Protein AF-A0A6V8DS64-F1 (afdb_monomer)

Secondary structure (DSSP, 8-state):
-TTTTTTTTSS-TTTS-HHHHHHHHHHHHHHHH-----GGGHHHHHHHHHHHHHHHHH-TT--HHHHHHHHHHHHHHH---

Structure (mmCIF, N/CA/C/O backbone):
data_AF-A0A6V8DS64-F1
#
_entry.id   AF-A0A6V8DS64-F1
#
loop_
_atom_site.group_PDB
_atom_site.id
_atom_site.type_symbol
_atom_site.label_atom_id
_atom_site.label_alt_id
_atom_site.label_comp_id
_atom_site.label_asym_id
_atom_site.label_entity_id
_atom_site.label_seq_id
_atom_site.pdbx_PDB_ins_code
_atom_site.Cartn_x
_atom_site.Cartn_y
_atom_site.Cartn_z
_atom_site.occupancy
_atom_site.B_iso_or_equiv
_atom_site.auth_seq_id
_atom_site.auth_comp_id
_atom_site.auth_asym_id
_atom_site.auth_atom_id
_atom_site.pdbx_PDB_model_num
ATOM 1 N N . MET A 1 1 ? 9.556 -13.530 -2.424 1.00 58.38 1 MET A N 1
ATOM 2 C CA . MET A 1 1 ? 8.218 -12.975 -2.746 1.00 58.38 1 MET A CA 1
ATOM 3 C C . MET A 1 1 ? 7.206 -13.225 -1.636 1.00 58.38 1 MET A C 1
ATOM 5 O O . MET A 1 1 ? 6.533 -12.281 -1.253 1.00 58.38 1 MET A O 1
ATOM 9 N N . THR A 1 2 ? 7.129 -14.440 -1.082 1.00 60.19 2 THR A N 1
ATOM 10 C CA . THR A 1 2 ? 6.160 -14.818 -0.035 1.00 60.19 2 THR A CA 1
ATOM 11 C C . THR A 1 2 ? 6.257 -13.980 1.243 1.00 60.19 2 THR A C 1
ATOM 13 O O . THR A 1 2 ? 5.235 -13.714 1.856 1.00 60.19 2 THR A O 1
ATOM 16 N N . GLU A 1 3 ? 7.450 -13.497 1.605 1.00 76.19 3 GLU A N 1
ATOM 17 C CA . GLU A 1 3 ? 7.653 -12.679 2.812 1.00 76.19 3 GLU A CA 1
ATOM 18 C C . GLU A 1 3 ? 7.046 -11.269 2.744 1.00 76.19 3 GLU A C 1
ATOM 20 O O . GLU A 1 3 ? 6.677 -10.718 3.778 1.00 76.19 3 GLU A O 1
ATOM 25 N N . ILE A 1 4 ? 6.935 -10.671 1.549 1.00 81.06 4 ILE A N 1
ATOM 26 C CA . ILE A 1 4 ? 6.468 -9.278 1.392 1.00 81.06 4 ILE A CA 1
ATOM 27 C C . ILE A 1 4 ? 4.990 -9.156 1.778 1.00 81.06 4 ILE A C 1
ATOM 29 O O . ILE A 1 4 ? 4.585 -8.155 2.363 1.00 81.06 4 ILE A O 1
ATOM 33 N N . TYR A 1 5 ? 4.204 -10.188 1.470 1.00 81.56 5 TYR A N 1
ATOM 34 C CA . TYR A 1 5 ? 2.761 -10.225 1.702 1.00 81.56 5 TYR A CA 1
ATOM 35 C C . TYR A 1 5 ? 2.364 -11.118 2.883 1.00 81.56 5 TYR A C 1
ATOM 37 O O . TYR A 1 5 ? 1.192 -11.468 3.022 1.00 81.56 5 TYR A O 1
ATOM 45 N N . THR A 1 6 ? 3.310 -11.512 3.741 1.00 81.69 6 THR A N 1
ATOM 46 C CA . THR A 1 6 ? 2.983 -12.271 4.954 1.00 81.69 6 THR A CA 1
ATOM 47 C C . THR A 1 6 ? 2.008 -11.467 5.817 1.00 81.69 6 THR A C 1
ATOM 49 O O . THR A 1 6 ? 2.284 -10.322 6.179 1.00 81.69 6 THR A O 1
ATOM 52 N N . ASP A 1 7 ? 0.864 -12.078 6.137 1.00 76.25 7 ASP A N 1
ATOM 53 C CA . ASP A 1 7 ? -0.261 -11.470 6.867 1.00 76.25 7 ASP A CA 1
ATOM 54 C C . ASP A 1 7 ? -0.877 -10.221 6.216 1.00 76.25 7 ASP A C 1
ATOM 56 O O . ASP A 1 7 ? -1.572 -9.455 6.889 1.00 76.25 7 ASP A O 1
ATOM 60 N N . PHE A 1 8 ? -0.667 -10.028 4.911 1.00 73.12 8 PHE A N 1
ATOM 61 C CA . PHE A 1 8 ? -1.367 -8.995 4.156 1.00 73.12 8 PHE A CA 1
ATOM 62 C C . PHE A 1 8 ? -2.885 -9.141 4.352 1.00 73.12 8 PHE A C 1
ATOM 64 O O . PHE A 1 8 ? -3.401 -10.257 4.422 1.00 73.12 8 PHE A O 1
ATOM 71 N N . GLU A 1 9 ? -3.585 -8.011 4.484 1.00 76.00 9 GLU A N 1
ATOM 72 C CA . GLU A 1 9 ? -5.036 -7.906 4.753 1.00 76.00 9 GLU A CA 1
ATOM 73 C C . GLU A 1 9 ? -5.508 -8.307 6.159 1.00 76.00 9 GLU A C 1
ATOM 75 O O . GLU A 1 9 ? -6.679 -8.104 6.485 1.00 76.00 9 GLU A O 1
ATOM 80 N N . LYS A 1 10 ? -4.629 -8.850 7.009 1.00 81.81 10 LYS A N 1
ATOM 81 C CA . LYS A 1 10 ? -5.002 -9.339 8.348 1.00 81.81 10 LYS A CA 1
ATOM 82 C C . LYS A 1 10 ? -4.661 -8.376 9.482 1.00 81.81 10 LYS A C 1
ATOM 84 O O . LYS A 1 10 ? -5.042 -8.642 10.618 1.00 81.81 10 LYS A O 1
ATOM 89 N N . LYS A 1 11 ? -3.929 -7.296 9.194 1.00 84.69 11 LYS A N 1
ATOM 90 C CA . LYS A 1 11 ? -3.434 -6.344 10.196 1.00 84.69 11 LYS A CA 1
ATOM 91 C C . LYS A 1 11 ? -4.015 -4.946 9.986 1.00 84.69 11 LYS A C 1
ATOM 93 O O . LYS A 1 11 ? -4.167 -4.533 8.832 1.00 84.69 11 LYS A O 1
ATOM 98 N N . PRO A 1 12 ? -4.321 -4.213 11.072 1.00 86.94 12 PRO A N 1
ATOM 99 C CA . PRO A 1 12 ? -4.690 -2.807 10.992 1.00 86.94 12 PRO A CA 1
ATOM 100 C C . PRO A 1 12 ? -3.604 -1.963 10.330 1.00 86.94 12 PRO A C 1
ATOM 102 O O . PRO A 1 12 ? -2.409 -2.251 10.453 1.00 86.94 12 PRO A O 1
ATOM 105 N N . VAL A 1 13 ? -4.007 -0.872 9.679 1.00 84.56 13 VAL A N 1
ATOM 106 C CA . VAL A 1 13 ? -3.063 0.018 8.985 1.00 84.56 13 VAL A CA 1
ATOM 107 C C . VAL A 1 13 ? -2.056 0.676 9.943 1.00 84.56 13 VAL A C 1
ATOM 109 O O . VAL A 1 13 ? -0.925 0.968 9.555 1.00 84.56 13 VAL A O 1
ATOM 112 N N . GLY A 1 14 ? -2.439 0.868 11.211 1.00 82.75 14 GLY A N 1
ATOM 113 C CA . GLY A 1 14 ? -1.551 1.362 12.264 1.00 82.75 14 GLY A CA 1
ATOM 114 C C . GLY A 1 14 ? -0.427 0.388 12.636 1.00 82.75 14 GLY A C 1
ATOM 115 O O . GLY A 1 14 ? 0.641 0.826 13.057 1.00 82.75 14 GLY A O 1
ATOM 116 N N . GLU A 1 15 ? -0.630 -0.918 12.441 1.00 84.31 15 GLU A N 1
ATOM 117 C CA . GLU A 1 15 ? 0.385 -1.952 12.686 1.00 84.31 15 GLU A CA 1
ATOM 118 C C . GLU A 1 15 ? 1.225 -2.245 11.439 1.00 84.31 15 GLU A C 1
ATOM 120 O O . GLU A 1 15 ? 2.427 -2.514 11.528 1.00 84.31 15 GLU A O 1
ATOM 125 N N . GLN A 1 16 ? 0.602 -2.192 10.261 1.00 82.88 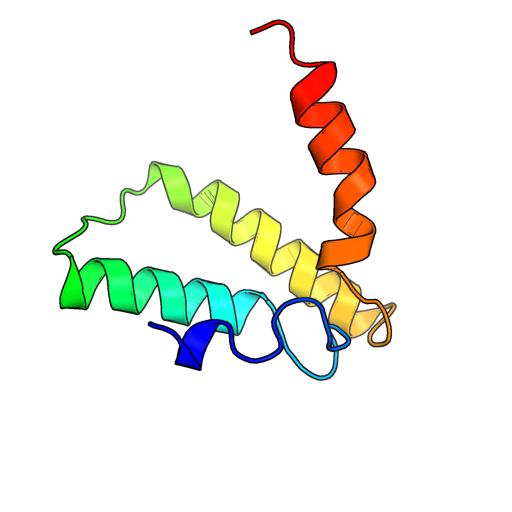16 GLN A N 1
ATOM 126 C CA . GLN A 1 16 ? 1.253 -2.472 8.990 1.00 82.88 16 GLN A CA 1
ATOM 127 C C . GLN A 1 16 ? 0.793 -1.482 7.916 1.00 82.88 16 GLN A C 1
ATOM 129 O O . GLN A 1 16 ? -0.278 -1.612 7.331 1.00 82.88 16 GLN A O 1
ATOM 134 N N . SER A 1 17 ? 1.660 -0.518 7.606 1.00 84.06 17 SER A N 1
ATOM 135 C CA . SER A 1 17 ? 1.440 0.431 6.511 1.00 84.06 17 SER A CA 1
ATOM 136 C C . SER A 1 17 ? 1.490 -0.269 5.151 1.00 84.06 17 SER A C 1
ATOM 138 O O . SER A 1 17 ? 2.481 -0.931 4.808 1.00 84.06 17 SER A O 1
ATOM 140 N N . LEU A 1 18 ? 0.456 -0.052 4.335 1.00 85.75 18 LEU A N 1
ATOM 141 C CA . LEU A 1 18 ? 0.380 -0.587 2.975 1.00 85.75 18 LEU A CA 1
ATOM 142 C C . LEU A 1 18 ? 1.449 0.033 2.068 1.00 85.75 18 LEU A C 1
ATOM 144 O O . LEU A 1 18 ? 1.971 -0.635 1.175 1.00 85.75 18 LEU A O 1
ATOM 148 N N . THR A 1 19 ? 1.854 1.277 2.347 1.00 86.19 19 THR A N 1
ATOM 149 C CA . THR A 1 19 ? 2.963 1.950 1.656 1.00 86.19 19 THR A CA 1
ATOM 150 C C . THR A 1 19 ? 4.257 1.144 1.744 1.00 86.19 19 THR A C 1
ATOM 152 O O . THR A 1 19 ? 4.984 1.018 0.757 1.00 86.19 19 THR A O 1
ATOM 155 N N . ARG A 1 20 ? 4.554 0.553 2.907 1.00 85.81 20 ARG A N 1
ATOM 156 C CA . ARG A 1 20 ? 5.777 -0.239 3.094 1.00 85.81 20 ARG A CA 1
ATOM 157 C C . ARG A 1 20 ? 5.769 -1.507 2.239 1.00 85.81 20 ARG A C 1
ATOM 159 O O . ARG A 1 20 ? 6.792 -1.848 1.646 1.00 85.81 20 ARG A O 1
ATOM 166 N N . ILE A 1 21 ? 4.617 -2.166 2.143 1.00 87.06 21 ILE A N 1
ATOM 167 C CA . ILE A 1 21 ? 4.418 -3.357 1.306 1.00 87.06 21 ILE A CA 1
ATOM 168 C C . ILE A 1 21 ? 4.534 -2.991 -0.175 1.00 87.06 21 ILE A C 1
ATOM 170 O O . ILE A 1 21 ? 5.232 -3.668 -0.933 1.00 87.06 21 ILE A O 1
ATOM 174 N N . MET A 1 22 ? 3.915 -1.881 -0.583 1.00 88.00 22 MET A N 1
ATOM 175 C CA . MET A 1 22 ? 3.990 -1.372 -1.950 1.00 88.00 22 MET A CA 1
ATOM 176 C C . MET A 1 22 ? 5.434 -1.062 -2.358 1.00 88.00 22 MET A C 1
ATOM 178 O O . MET A 1 22 ? 5.876 -1.510 -3.412 1.00 88.00 22 MET A O 1
ATOM 182 N N . MET A 1 23 ? 6.215 -0.390 -1.508 1.00 88.44 23 MET A N 1
ATOM 183 C CA . MET A 1 23 ? 7.628 -0.126 -1.801 1.00 88.44 23 MET A CA 1
ATOM 184 C C . MET A 1 23 ? 8.466 -1.406 -1.875 1.00 88.44 23 MET A C 1
ATOM 186 O O . MET A 1 23 ? 9.332 -1.513 -2.740 1.00 88.44 23 MET A O 1
ATOM 190 N N . GLY A 1 24 ? 8.190 -2.395 -1.018 1.00 89.94 24 GLY A N 1
ATOM 191 C CA . GLY A 1 24 ? 8.811 -3.720 -1.114 1.00 89.94 24 GLY A CA 1
ATOM 192 C C . GLY A 1 24 ? 8.492 -4.418 -2.439 1.00 89.94 24 GLY A C 1
ATOM 193 O O . GLY A 1 24 ? 9.380 -4.996 -3.064 1.00 89.94 24 GLY A O 1
ATOM 194 N N . THR A 1 25 ? 7.248 -4.293 -2.903 1.00 88.00 25 THR A N 1
ATOM 195 C CA . THR A 1 25 ? 6.788 -4.821 -4.195 1.00 88.00 25 THR A CA 1
ATOM 196 C C . THR A 1 25 ? 7.508 -4.145 -5.361 1.00 88.00 25 THR A C 1
ATOM 198 O O . THR A 1 25 ? 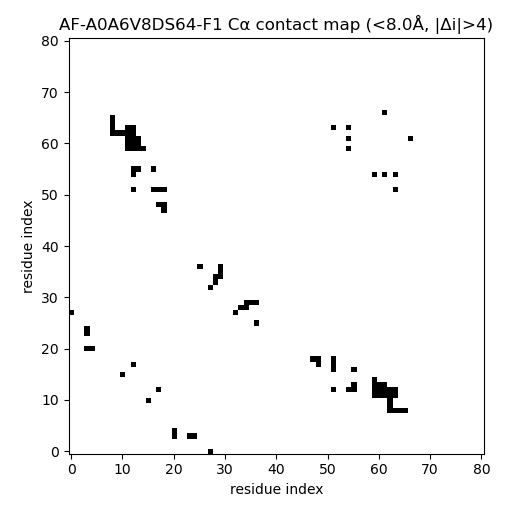8.050 -4.831 -6.224 1.00 88.00 25 THR A O 1
ATOM 201 N N . VAL A 1 26 ? 7.562 -2.807 -5.368 1.00 87.56 26 VAL A N 1
ATOM 202 C CA . VAL A 1 26 ? 8.254 -2.025 -6.406 1.00 87.56 26 VAL A CA 1
ATOM 203 C C . VAL A 1 26 ? 9.733 -2.395 -6.451 1.00 87.56 26 VAL A C 1
ATOM 205 O O . VAL A 1 26 ? 10.260 -2.681 -7.523 1.00 87.56 26 VAL A O 1
ATOM 208 N N . LYS A 1 27 ? 10.392 -2.464 -5.289 1.00 89.94 27 LYS A N 1
ATOM 209 C CA . LYS A 1 27 ? 11.800 -2.860 -5.195 1.00 89.94 27 LYS A CA 1
ATOM 210 C C . LYS A 1 27 ? 12.031 -4.252 -5.785 1.00 89.94 27 LYS A C 1
ATOM 212 O O . LYS A 1 27 ? 12.915 -4.412 -6.618 1.00 89.94 27 LYS A O 1
ATOM 217 N N . ALA A 1 28 ? 11.206 -5.232 -5.416 1.00 90.94 28 ALA A N 1
ATOM 218 C CA . ALA A 1 28 ? 11.313 -6.588 -5.945 1.00 90.94 28 ALA A CA 1
ATOM 219 C C . ALA A 1 28 ? 11.091 -6.644 -7.467 1.00 90.94 28 ALA A C 1
ATOM 221 O O . ALA A 1 28 ? 11.807 -7.362 -8.162 1.00 90.94 28 ALA A O 1
ATOM 222 N N . ALA A 1 29 ? 10.136 -5.875 -7.997 1.00 88.50 29 ALA A N 1
ATOM 223 C CA . ALA A 1 29 ? 9.883 -5.803 -9.434 1.00 88.50 29 ALA A CA 1
ATOM 224 C C . ALA A 1 29 ? 11.086 -5.228 -10.203 1.00 88.50 29 ALA A C 1
ATOM 226 O O . ALA A 1 29 ? 11.476 -5.772 -11.236 1.00 88.50 29 ALA A O 1
ATOM 227 N N . VAL A 1 30 ? 11.708 -4.168 -9.683 1.00 89.81 30 VAL A N 1
ATOM 228 C CA . VAL A 1 30 ? 12.890 -3.552 -10.305 1.00 89.81 30 VAL A CA 1
ATOM 229 C C . VAL A 1 30 ? 14.107 -4.475 -10.201 1.00 89.81 30 VAL A C 1
ATOM 231 O O . VAL A 1 30 ? 14.750 -4.763 -11.206 1.00 89.81 30 VAL A O 1
ATOM 234 N N . GLU A 1 31 ? 14.412 -4.979 -9.004 1.00 92.06 31 GLU A N 1
ATOM 235 C CA . GLU A 1 31 ? 15.655 -5.718 -8.740 1.00 92.06 31 GLU A CA 1
ATOM 236 C C . GLU A 1 31 ? 15.637 -7.156 -9.269 1.00 92.06 31 GLU A C 1
ATOM 238 O O . GLU A 1 31 ? 16.678 -7.666 -9.680 1.00 92.06 31 GLU A O 1
ATOM 243 N N . HIS A 1 32 ? 14.482 -7.826 -9.257 1.00 91.00 32 HIS A N 1
ATOM 244 C CA . HIS A 1 32 ? 14.397 -9.249 -9.604 1.00 91.00 32 HIS A CA 1
ATOM 245 C C . HIS A 1 32 ? 13.744 -9.516 -10.957 1.00 91.00 32 HIS A C 1
ATOM 247 O O . HIS A 1 32 ? 14.064 -10.523 -11.583 1.00 91.00 32 HIS A O 1
ATOM 253 N N . ALA A 1 33 ? 12.841 -8.644 -11.414 1.00 88.88 33 ALA A N 1
ATOM 254 C CA . ALA A 1 33 ? 12.168 -8.802 -12.703 1.00 88.88 33 ALA A CA 1
ATOM 255 C C . ALA A 1 33 ? 12.682 -7.829 -13.778 1.00 88.88 33 ALA A C 1
ATOM 257 O O . ALA A 1 33 ? 12.220 -7.890 -14.915 1.00 88.88 33 ALA A O 1
ATOM 258 N N . GLY A 1 34 ? 13.626 -6.937 -13.440 1.00 88.44 34 GLY A N 1
ATOM 259 C CA . GLY A 1 34 ? 14.161 -5.939 -14.370 1.00 88.44 34 GLY A CA 1
ATOM 260 C C . GLY A 1 34 ? 13.107 -4.937 -14.850 1.00 88.44 34 GLY A C 1
ATOM 261 O O . GLY A 1 34 ? 13.249 -4.358 -15.927 1.00 88.44 34 GLY A O 1
ATOM 262 N N . ALA A 1 35 ? 12.022 -4.761 -14.089 1.00 87.12 35 ALA A N 1
ATOM 263 C CA . ALA A 1 35 ? 10.941 -3.866 -14.468 1.00 87.12 35 ALA A CA 1
ATOM 264 C C . ALA A 1 35 ? 11.415 -2.407 -14.439 1.00 87.12 35 ALA A C 1
ATOM 266 O O . ALA A 1 35 ? 12.112 -1.979 -13.518 1.00 87.12 35 ALA A O 1
ATOM 267 N N . THR A 1 36 ? 10.989 -1.622 -15.428 1.00 84.56 36 THR A N 1
ATOM 268 C CA . THR A 1 36 ? 11.182 -0.169 -15.414 1.00 84.56 36 THR A CA 1
ATOM 269 C C . THR A 1 36 ? 9.947 0.481 -14.813 1.00 84.56 36 THR A C 1
ATOM 271 O O . THR A 1 36 ? 8.834 0.269 -15.294 1.00 84.56 36 THR A O 1
ATOM 274 N N . PHE A 1 37 ? 10.133 1.267 -13.756 1.00 80.38 37 PHE A N 1
ATOM 275 C CA . PHE A 1 37 ? 9.038 2.001 -13.138 1.00 80.38 37 PHE A CA 1
ATOM 276 C C . PHE A 1 37 ? 8.875 3.358 -13.834 1.00 80.38 37 PHE A C 1
ATOM 278 O O . PHE A 1 37 ? 9.698 4.252 -13.652 1.00 80.38 37 PHE A O 1
ATOM 285 N N . GLY A 1 38 ? 7.861 3.472 -14.695 1.00 80.44 38 GLY A N 1
ATOM 286 C CA . GLY A 1 38 ? 7.593 4.679 -15.482 1.00 80.44 38 GLY A CA 1
ATOM 287 C C . GLY A 1 38 ? 6.936 5.797 -14.670 1.00 80.44 38 GLY A C 1
ATOM 288 O O . GLY A 1 38 ? 6.280 5.538 -13.658 1.00 80.44 38 GLY A O 1
ATOM 289 N N . GLU A 1 39 ? 7.073 7.043 -15.136 1.00 84.31 39 GLU A N 1
ATOM 290 C CA . GLU A 1 39 ? 6.551 8.206 -14.406 1.00 84.31 39 GLU A CA 1
ATOM 291 C C . GLU A 1 39 ? 5.022 8.197 -14.247 1.00 84.31 39 GLU A C 1
ATOM 293 O O . GLU A 1 39 ? 4.488 8.664 -13.240 1.00 84.31 39 GLU A O 1
ATOM 298 N N . GLU A 1 40 ? 4.330 7.568 -15.196 1.00 85.06 40 GLU A N 1
ATOM 299 C CA . GLU A 1 40 ? 2.869 7.433 -15.262 1.00 85.06 40 GLU A CA 1
ATOM 300 C C . GLU A 1 40 ? 2.259 6.761 -14.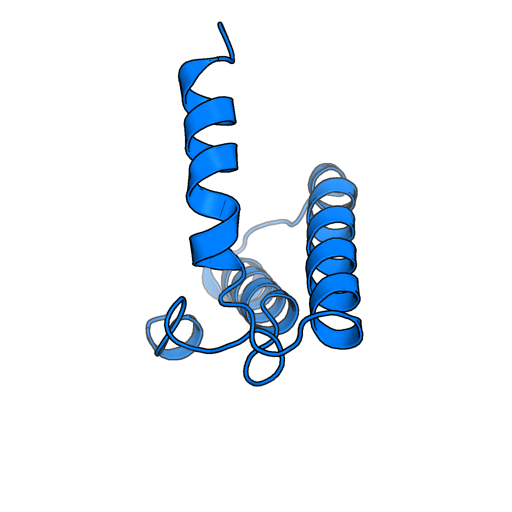019 1.00 85.06 40 GLU A C 1
ATOM 302 O O . GLU A 1 40 ? 1.101 6.994 -13.673 1.00 85.06 40 GLU A O 1
ATOM 307 N N . ALA A 1 41 ? 3.031 5.928 -13.314 1.00 81.44 41 ALA A N 1
ATOM 308 C CA . ALA A 1 41 ? 2.560 5.218 -12.129 1.00 81.44 41 ALA A CA 1
ATOM 309 C C . ALA A 1 41 ? 2.720 6.032 -10.828 1.00 81.44 41 ALA A C 1
ATOM 311 O O . ALA A 1 41 ? 2.080 5.711 -9.820 1.00 81.44 41 ALA A O 1
ATOM 312 N N . PHE A 1 42 ? 3.522 7.108 -10.823 1.00 84.88 42 PHE A N 1
ATOM 313 C CA . PHE A 1 42 ? 3.735 7.928 -9.622 1.00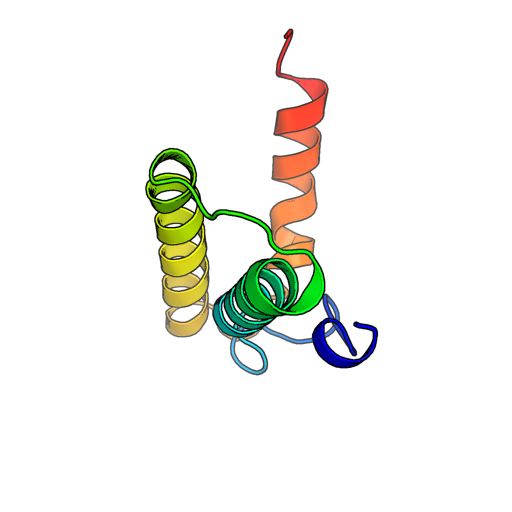 84.88 42 PHE A CA 1
ATOM 314 C C . PHE A 1 42 ? 2.463 8.586 -9.082 1.00 84.88 42 PHE A C 1
ATOM 316 O O . PHE A 1 42 ? 2.291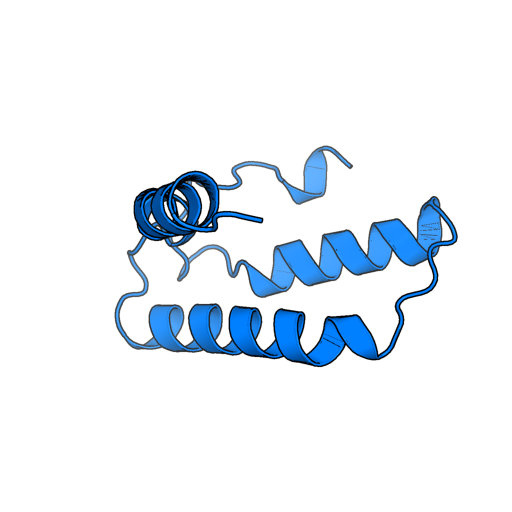 8.566 -7.860 1.00 84.88 42 PHE A O 1
ATOM 323 N N . PRO A 1 43 ? 1.574 9.180 -9.905 1.00 88.44 43 PRO A N 1
ATOM 324 C CA . PRO A 1 43 ? 0.347 9.785 -9.394 1.00 88.44 43 PRO A CA 1
ATOM 325 C C . PRO A 1 43 ? -0.526 8.778 -8.638 1.00 88.44 43 PRO A C 1
A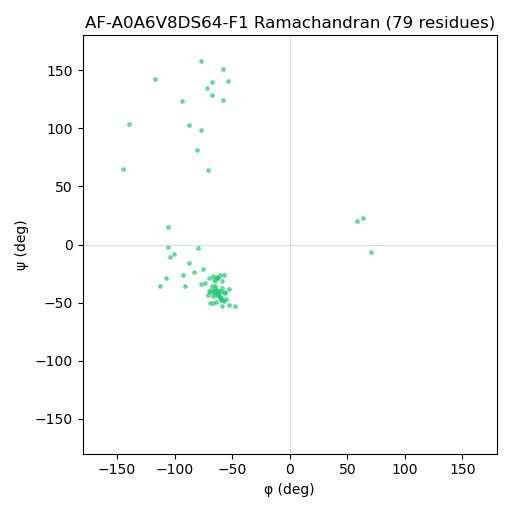TOM 327 O O . PRO A 1 43 ? -1.031 9.096 -7.561 1.00 88.44 43 PRO A O 1
ATOM 330 N N . ILE A 1 44 ? -0.633 7.549 -9.155 1.00 84.62 44 ILE A N 1
ATOM 331 C CA . ILE A 1 44 ? -1.421 6.469 -8.546 1.00 84.62 44 ILE A CA 1
ATOM 332 C C . ILE A 1 44 ? -0.793 6.042 -7.217 1.00 84.62 44 ILE A C 1
ATOM 334 O O . ILE A 1 44 ? -1.471 6.032 -6.189 1.00 84.62 44 ILE A O 1
ATOM 338 N N . ILE A 1 45 ? 0.516 5.769 -7.208 1.00 85.19 45 ILE A N 1
ATOM 339 C CA . ILE A 1 45 ? 1.253 5.429 -5.983 1.00 85.19 45 ILE A CA 1
ATOM 340 C C . ILE A 1 45 ? 1.076 6.514 -4.921 1.00 85.19 45 ILE A C 1
ATOM 342 O O . ILE A 1 45 ? 0.770 6.214 -3.769 1.00 85.19 45 ILE A O 1
ATOM 346 N N . ARG A 1 46 ? 1.224 7.786 -5.300 1.00 89.38 46 ARG A N 1
ATOM 347 C CA . ARG A 1 46 ? 1.111 8.917 -4.376 1.00 89.38 46 ARG A CA 1
ATOM 348 C C . ARG A 1 46 ? -0.284 9.013 -3.761 1.00 89.38 46 ARG A C 1
ATOM 350 O O . ARG A 1 46 ? -0.394 9.248 -2.560 1.00 89.38 46 ARG A O 1
ATOM 357 N N . ALA A 1 47 ? -1.333 8.819 -4.559 1.00 90.00 47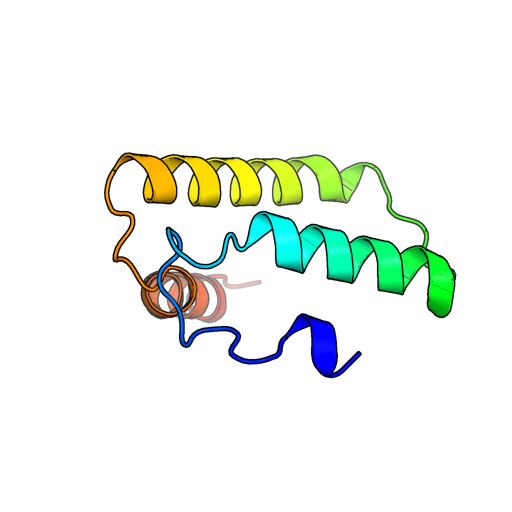 ALA A N 1
ATOM 358 C CA . ALA A 1 47 ? -2.707 8.814 -4.067 1.00 90.00 47 ALA A CA 1
ATOM 359 C C . ALA A 1 47 ? -2.926 7.704 -3.023 1.00 90.00 47 ALA A C 1
ATOM 361 O O . ALA A 1 47 ? -3.466 7.971 -1.948 1.00 90.00 47 ALA A O 1
ATOM 362 N N . LEU A 1 48 ? -2.429 6.491 -3.294 1.00 87.31 48 LEU A N 1
ATOM 363 C CA . LEU A 1 48 ? -2.516 5.360 -2.364 1.00 87.31 48 LEU A CA 1
ATOM 364 C C . LEU A 1 48 ? -1.714 5.604 -1.074 1.00 87.31 48 LEU A C 1
ATOM 366 O O . LEU A 1 48 ? -2.207 5.313 0.013 1.00 87.31 48 LEU A O 1
ATOM 370 N N . MET A 1 49 ? -0.524 6.206 -1.167 1.00 89.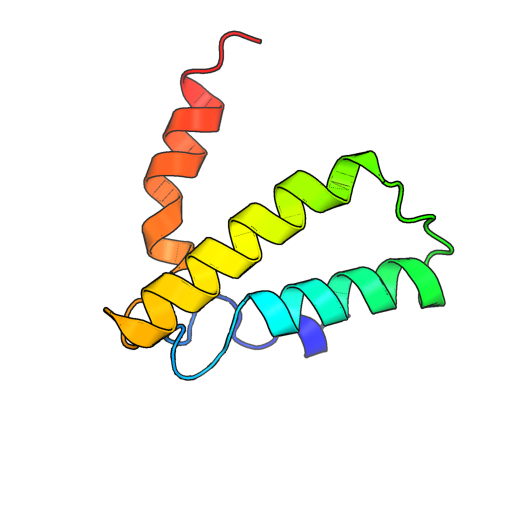19 49 MET A N 1
ATOM 371 C CA . MET A 1 49 ? 0.275 6.590 0.008 1.00 89.19 49 MET A CA 1
ATOM 372 C C . MET A 1 49 ? -0.427 7.640 0.874 1.00 89.19 49 MET A C 1
ATOM 374 O O . MET A 1 49 ? -0.355 7.580 2.102 1.00 89.19 49 MET A O 1
ATOM 378 N N . TYR A 1 50 ? -1.100 8.618 0.260 1.00 92.31 50 TYR A N 1
ATOM 379 C CA . TYR A 1 50 ? -1.855 9.617 1.015 1.00 92.31 50 TYR A CA 1
ATOM 380 C C . TYR A 1 50 ? -3.070 9.018 1.714 1.00 92.31 50 TYR A C 1
ATOM 382 O O . TYR A 1 50 ? -3.326 9.386 2.861 1.00 92.31 50 TYR A O 1
ATOM 390 N N . LEU A 1 51 ? -3.775 8.087 1.067 1.00 90.19 51 LEU A N 1
ATOM 391 C CA . LEU A 1 51 ? -4.864 7.339 1.692 1.00 90.19 51 LEU A CA 1
ATOM 392 C C . LEU A 1 51 ? -4.355 6.566 2.917 1.00 90.19 51 LEU A C 1
ATOM 394 O O . LEU A 1 51 ? -4.876 6.760 4.013 1.00 90.19 51 LEU A O 1
ATOM 398 N N . ASP A 1 52 ? -3.294 5.772 2.749 1.00 90.62 52 ASP A N 1
ATOM 399 C CA . ASP A 1 52 ? -2.640 5.010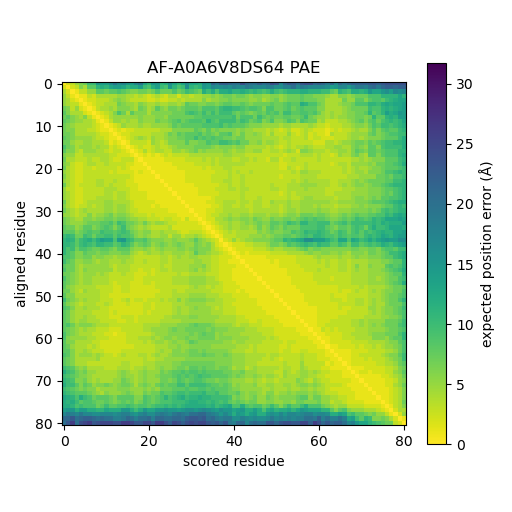 3.823 1.00 90.62 52 ASP A CA 1
ATOM 400 C C . ASP A 1 52 ? -2.266 5.932 5.000 1.00 90.62 52 ASP A C 1
ATOM 402 O O . ASP A 1 52 ? -2.698 5.729 6.135 1.00 90.62 52 ASP A O 1
ATOM 406 N N . GLY A 1 53 ? -1.567 7.038 4.722 1.00 91.12 53 GLY A N 1
ATOM 407 C CA . GLY A 1 53 ? -1.161 8.008 5.740 1.00 91.12 53 GLY A CA 1
ATOM 408 C C . GLY A 1 53 ? -2.318 8.748 6.425 1.00 91.12 53 GLY A C 1
ATOM 409 O O . GLY A 1 53 ? -2.195 9.122 7.593 1.00 91.12 53 GLY A O 1
ATOM 410 N N . LEU A 1 54 ? -3.434 8.987 5.731 1.00 92.62 54 LEU A N 1
ATOM 411 C CA . LEU A 1 54 ? -4.624 9.611 6.313 1.00 92.62 54 LEU A CA 1
ATOM 412 C C . LEU A 1 54 ? -5.328 8.659 7.286 1.00 92.62 54 LEU A C 1
ATOM 414 O O . LEU A 1 54 ? -5.713 9.077 8.381 1.00 92.62 54 LEU A O 1
ATOM 418 N N . VAL A 1 55 ? -5.474 7.388 6.907 1.00 91.50 55 VAL A N 1
ATOM 419 C CA . VAL A 1 55 ? -6.149 6.379 7.733 1.00 91.50 55 VAL A CA 1
ATOM 420 C C . VAL A 1 55 ? -5.303 6.050 8.962 1.00 91.50 55 VAL A C 1
ATOM 422 O O . VAL A 1 55 ? -5.850 6.041 10.059 1.00 91.50 55 VAL A O 1
ATOM 425 N N . ILE A 1 56 ? -3.972 5.951 8.835 1.00 90.81 56 ILE A N 1
ATOM 426 C CA . ILE A 1 56 ? -3.058 5.794 9.986 1.00 90.81 56 ILE A CA 1
ATOM 427 C C . ILE A 1 56 ? -3.281 6.884 11.047 1.00 90.81 56 ILE A C 1
ATOM 429 O O . ILE A 1 56 ? -3.224 6.605 12.241 1.00 90.81 56 ILE A O 1
ATOM 433 N N . ARG A 1 57 ? -3.547 8.131 10.635 1.00 91.50 57 ARG A N 1
ATOM 434 C CA . ARG A 1 57 ? -3.736 9.254 11.570 1.00 91.50 57 ARG A CA 1
ATOM 435 C C . ARG A 1 57 ? -5.142 9.376 12.148 1.00 91.50 57 ARG A C 1
ATOM 437 O O . ARG A 1 57 ? -5.297 10.022 13.177 1.00 91.50 57 ARG A O 1
ATOM 444 N N . THR A 1 58 ? -6.158 8.846 11.471 1.00 93.00 58 THR A N 1
ATOM 445 C CA . THR A 1 58 ? -7.567 9.093 11.829 1.00 93.00 58 THR A CA 1
ATOM 446 C C . THR A 1 58 ? -8.284 7.846 12.336 1.00 93.00 58 THR A C 1
ATOM 448 O O . THR A 1 58 ? -9.095 7.955 13.247 1.00 93.00 58 THR A O 1
ATOM 451 N N . HIS A 1 59 ? -7.971 6.676 11.778 1.00 92.88 59 HIS A N 1
ATOM 452 C CA . HIS A 1 59 ? -8.599 5.387 12.076 1.00 92.88 59 HIS A CA 1
ATOM 453 C C . HIS A 1 59 ? -7.549 4.257 11.997 1.00 92.88 59 HIS A C 1
ATOM 455 O O . HIS A 1 59 ? -7.632 3.402 11.112 1.00 92.88 59 HIS A O 1
ATOM 461 N N . PRO A 1 60 ? -6.532 4.248 12.882 1.00 90.31 60 PRO A N 1
ATOM 462 C CA . PRO A 1 60 ? -5.400 3.315 12.801 1.00 90.31 60 PRO A CA 1
ATOM 463 C C . PRO A 1 60 ? -5.805 1.837 12.897 1.00 90.31 60 PRO A C 1
ATOM 465 O O . PRO A 1 60 ? -5.120 0.982 12.335 1.00 90.31 60 PRO A O 1
ATOM 468 N N . ASP A 1 61 ? -6.932 1.547 13.547 1.00 92.00 61 ASP A N 1
ATOM 469 C CA . ASP A 1 61 ? -7.448 0.188 13.755 1.00 92.00 61 ASP A CA 1
ATOM 470 C C . ASP A 1 61 ? -8.174 -0.381 12.519 1.00 92.00 61 ASP A C 1
ATOM 472 O O . ASP A 1 61 ? -8.619 -1.529 12.515 1.00 92.00 61 ASP A O 1
ATOM 476 N N . ALA A 1 62 ? -8.313 0.410 11.450 1.00 90.19 62 ALA A N 1
ATOM 477 C CA . ALA A 1 62 ? -8.999 -0.014 10.239 1.00 90.19 62 ALA A CA 1
ATOM 478 C C . ALA A 1 62 ? -8.182 -1.043 9.437 1.00 90.19 62 ALA A C 1
ATOM 480 O O . ALA A 1 62 ? -6.998 -0.847 9.142 1.00 90.19 62 ALA A O 1
ATOM 481 N N . LEU A 1 63 ? -8.860 -2.100 8.983 1.00 90.38 63 LEU A N 1
ATOM 482 C CA . LEU A 1 63 ? -8.357 -3.032 7.971 1.00 90.38 63 LEU A CA 1
ATOM 483 C C . LEU A 1 63 ? -8.554 -2.421 6.577 1.00 90.38 63 LEU A C 1
ATOM 485 O O . LEU A 1 63 ? -9.524 -2.713 5.880 1.00 90.38 63 LEU A O 1
ATOM 489 N N . LEU A 1 64 ? -7.636 -1.535 6.180 1.00 86.25 64 LEU A N 1
ATOM 490 C CA . LEU A 1 64 ? -7.799 -0.674 5.003 1.00 86.25 64 LEU A CA 1
ATOM 491 C C . LEU A 1 64 ? -8.068 -1.447 3.698 1.00 86.25 64 LEU A C 1
ATOM 493 O O . LEU A 1 64 ? -8.955 -1.054 2.946 1.00 86.25 64 LEU A O 1
ATOM 497 N N . ILE A 1 65 ? -7.385 -2.571 3.449 1.00 83.75 65 ILE A N 1
ATOM 498 C CA . ILE A 1 65 ? -7.628 -3.389 2.244 1.00 83.75 65 ILE A CA 1
ATOM 499 C C . ILE A 1 65 ? -9.055 -3.952 2.211 1.00 83.75 65 ILE A C 1
ATOM 501 O O . ILE A 1 65 ? -9.714 -3.886 1.176 1.00 83.75 65 ILE A O 1
ATOM 505 N N . GLN A 1 66 ? -9.569 -4.439 3.344 1.00 87.31 66 GLN A N 1
ATOM 506 C CA . GLN A 1 66 ? -10.942 -4.946 3.415 1.00 87.31 66 GLN A CA 1
ATOM 507 C C . GLN A 1 66 ? -11.958 -3.821 3.191 1.00 87.31 66 GLN A C 1
ATOM 509 O O . GLN A 1 66 ? -12.917 -3.991 2.440 1.00 87.31 66 GLN A O 1
ATOM 514 N N . SER A 1 67 ? -11.705 -2.644 3.772 1.00 88.00 67 SER A N 1
ATOM 515 C CA . SER A 1 67 ? -12.536 -1.452 3.577 1.00 88.00 67 SER A CA 1
ATOM 516 C C . SER A 1 67 ? -12.560 -0.964 2.126 1.00 88.00 67 SER A C 1
ATOM 518 O O . SER A 1 67 ? -13.548 -0.373 1.699 1.00 88.00 67 SER A O 1
ATOM 520 N N . MET A 1 68 ? -11.493 -1.204 1.355 1.00 86.75 68 MET A N 1
ATOM 521 C CA . MET A 1 68 ? -11.433 -0.849 -0.066 1.00 86.75 68 MET A CA 1
ATOM 522 C C . MET A 1 68 ? -12.245 -1.796 -0.962 1.00 86.75 68 MET A C 1
ATOM 524 O O . MET A 1 68 ? -12.634 -1.388 -2.056 1.00 86.75 68 MET A O 1
ATOM 528 N N . GLY A 1 69 ? -12.537 -3.020 -0.508 1.00 87.88 69 GLY A N 1
ATOM 529 C CA . GLY A 1 69 ? -13.209 -4.063 -1.293 1.00 87.88 69 GLY A CA 1
ATOM 530 C C . GLY A 1 69 ? -14.465 -3.595 -2.043 1.00 87.88 69 GLY A C 1
ATOM 531 O O . GLY A 1 69 ? -14.511 -3.744 -3.264 1.00 87.88 69 GLY A O 1
ATOM 532 N N . PRO A 1 70 ? -15.453 -2.962 -1.378 1.00 89.69 70 PRO A N 1
ATOM 533 C CA . PRO A 1 70 ? -16.663 -2.478 -2.045 1.00 89.69 70 PRO A CA 1
ATOM 534 C C . PRO A 1 70 ? -16.393 -1.471 -3.171 1.00 89.69 70 PRO A C 1
ATOM 536 O O . PRO A 1 70 ? -17.051 -1.521 -4.205 1.00 89.69 70 PRO A O 1
ATOM 539 N N . PHE A 1 71 ? -15.407 -0.586 -2.999 1.00 85.75 71 PHE A N 1
ATOM 540 C CA . PHE A 1 71 ? -15.055 0.426 -4.000 1.00 85.75 71 PHE A CA 1
ATOM 541 C C . PHE A 1 71 ? -14.323 -0.181 -5.199 1.00 85.75 71 PHE A C 1
ATOM 543 O O . PHE A 1 71 ? -14.495 0.283 -6.323 1.00 85.75 71 PHE A O 1
ATOM 550 N N . LEU A 1 72 ? -13.519 -1.225 -4.975 1.00 83.44 72 LEU A N 1
ATOM 551 C CA . LEU A 1 72 ? -12.862 -1.969 -6.051 1.00 83.44 72 LEU A CA 1
ATOM 552 C C . LEU A 1 72 ? -13.876 -2.772 -6.871 1.00 83.44 72 LEU A C 1
ATOM 554 O O . LEU A 1 72 ? -13.793 -2.781 -8.098 1.00 83.44 72 LEU A O 1
ATOM 558 N N . GLU A 1 73 ? -14.854 -3.395 -6.213 1.00 87.62 73 GLU A N 1
ATOM 559 C CA . GLU A 1 73 ? -15.957 -4.071 -6.902 1.00 87.62 73 GLU A CA 1
ATOM 560 C C . GLU A 1 73 ? -16.831 -3.075 -7.667 1.00 87.62 73 GLU A C 1
ATOM 562 O O . GLU A 1 73 ? -17.180 -3.320 -8.821 1.00 87.62 73 GLU A O 1
ATOM 567 N N . GLU A 1 74 ? -17.132 -1.916 -7.080 1.00 87.88 74 GLU A N 1
ATOM 568 C CA . GLU A 1 74 ? -17.834 -0.842 -7.780 1.00 87.88 74 GLU A CA 1
ATOM 569 C C . GLU A 1 74 ? -17.055 -0.370 -9.013 1.00 87.88 74 GLU A C 1
ATOM 571 O O . GLU A 1 74 ? -17.625 -0.295 -10.100 1.00 87.88 74 GLU A O 1
ATOM 576 N N . PHE A 1 75 ? -15.752 -0.114 -8.874 1.00 83.31 75 PHE A N 1
ATOM 577 C CA . PHE A 1 75 ? -14.880 0.265 -9.985 1.00 83.31 75 PHE A CA 1
ATOM 578 C C . PHE A 1 75 ? -14.915 -0.793 -11.095 1.00 83.31 75 PHE A C 1
ATOM 580 O O . PHE A 1 75 ? -15.156 -0.470 -12.252 1.00 83.31 75 PHE A O 1
ATOM 587 N N . LYS A 1 76 ? -14.754 -2.072 -10.747 1.00 84.88 76 LYS A N 1
ATOM 588 C CA . LYS A 1 76 ? -14.740 -3.187 -11.702 1.00 84.88 76 LYS A CA 1
ATOM 589 C C . LYS A 1 76 ? -16.078 -3.400 -12.414 1.00 84.88 76 LYS A C 1
ATOM 591 O O . LYS A 1 76 ? -16.086 -3.817 -13.566 1.00 84.88 76 LYS A O 1
ATOM 596 N N . THR A 1 77 ? -17.196 -3.180 -11.724 1.00 89.19 77 THR A N 1
ATOM 597 C CA . THR A 1 77 ? -18.539 -3.483 -12.248 1.00 89.19 77 THR A CA 1
ATOM 598 C C . THR A 1 77 ? -19.210 -2.302 -12.939 1.00 89.19 77 THR A C 1
ATOM 600 O O . THR A 1 77 ? -20.062 -2.526 -13.794 1.00 89.19 77 THR A O 1
ATOM 603 N N . LYS A 1 78 ? -18.857 -1.059 -12.582 1.00 80.94 78 LYS A N 1
ATOM 604 C CA . LYS A 1 78 ? -19.491 0.157 -13.120 1.00 80.94 78 LYS A CA 1
ATOM 605 C C . LYS A 1 78 ? -18.657 0.905 -14.153 1.00 80.94 78 LYS A C 1
ATOM 607 O O . LYS A 1 78 ? -19.184 1.813 -14.792 1.00 80.94 78 LYS A O 1
ATOM 612 N N . LEU A 1 79 ? -17.383 0.563 -14.332 1.00 69.50 79 LEU A N 1
ATOM 613 C CA . LEU A 1 79 ? -16.644 1.018 -15.505 1.00 69.50 79 LEU A CA 1
ATOM 614 C C . LEU A 1 79 ? -17.075 0.182 -16.706 1.00 69.50 79 LEU A C 1
ATOM 616 O O . LEU A 1 79 ? -16.599 -0.929 -16.905 1.00 69.50 79 LEU A O 1
ATOM 620 N N . GLU A 1 80 ? -17.990 0.740 -17.497 1.00 57.09 80 GLU A N 1
ATOM 621 C CA . GLU A 1 80 ? -18.302 0.284 -18.855 1.00 57.09 80 GLU A CA 1
ATOM 622 C C . GLU A 1 80 ? -17.129 0.622 -19.801 1.00 57.09 80 GLU A C 1
ATOM 624 O O . GLU A 1 80 ? -17.261 1.467 -20.688 1.00 57.09 80 GLU A O 1
ATOM 629 N N . ILE A 1 81 ? -15.955 0.023 -19.572 1.00 57.47 81 ILE A N 1
ATOM 630 C CA . ILE A 1 81 ? -14.812 0.061 -20.503 1.00 57.47 81 ILE A CA 1
ATOM 631 C C . ILE A 1 81 ? -14.661 -1.308 -21.159 1.00 57.47 81 ILE A C 1
ATOM 633 O O . ILE A 1 81 ? -14.650 -2.314 -20.414 1.00 57.47 81 ILE A O 1
#

Solvent-accessible surface area (backbone atoms only — not comparable to full-atom values): 4784 Å² total; per-residue (Å²): 119,73,74,70,55,61,67,62,75,74,48,29,34,59,82,48,52,60,54,59,43,50,52,52,51,51,49,47,38,36,76,73,67,69,48,81,87,58,75,83,53,50,66,58,53,48,53,54,41,51,51,48,56,50,37,42,76,75,46,28,79,38,43,58,66,64,70,42,44,68,59,52,51,46,52,68,72,68,54,91,120

Foldseek 3Di:
DCVLCVCPLPAFLLVPQVLSSVVVVVCCCCPPVVDDDDPVCVVVSVVSNVVSVVCNVPPRRDSVVVVCVVVVVCVVPVPPD

Radius of gyration: 14.12 Å; Cα contacts (8 Å, |Δi|>4): 50; chains: 1; bounding box: 35×25×34 Å

Sequence (81 aa):
MTEIYTDFEKKPVGEQSLTRIMMGTVKAAVEHAGATFGEEAFPIIRALMYLDGLVIRTHPDALLIQSMGPFLEEFKTKLEI

Mean predicted aligned error: 5.63 Å

pLDDT: mean 84.95, std 7.57, range [57.09, 93.0]